Protein AF-D0P3J2-F1 (afdb_monomer_lite)

Secondary structure (DSSP, 8-state):
-------PPPP-TTSPPPPHHHHHHHHHHHTTS-HHHHHHHHHHHHHH-GGGEE--SSS--EE-GGGS-HHHHHHHHHHHHHHS-GGGPPP---------

Sequence (100 aa):
MKLDVGPVPKADKSIPAPSLEEKIYFSQNIYKVNPKDLGAIVQLLQEQCPKALDKSSPDELDIVVDHIDNKTFRDLEKFVLEKVPEGSREPIATPKSSKT

Foldseek 3Di:
DDPPPDDDPPQPPVQDADDPLQLVLLVQLLVQFDPVLVVVLQVLCVVPPVVQWDCVDVVDIHRNSVSDGRVSSVVSSVSSCVRGDPVRHDDRPDPPPPDD

Structure (mmCIF, N/CA/C/O backbone):
data_AF-D0P3J2-F1
#
_entry.id   AF-D0P3J2-F1
#
loop_
_atom_site.group_PDB
_atom_site.id
_atom_site.type_symbol
_atom_site.label_atom_id
_atom_site.label_alt_id
_atom_site.label_comp_id
_atom_site.label_asym_id
_atom_site.label_entity_id
_atom_site.label_seq_id
_atom_site.pdbx_PDB_ins_code
_atom_site.Cartn_x
_atom_site.Cartn_y
_atom_site.Cartn_z
_atom_site.occupancy
_atom_site.B_iso_or_equiv
_atom_site.auth_seq_id
_atom_site.auth_comp_id
_atom_site.auth_asym_id
_atom_site.auth_atom_id
_atom_site.pdbx_PDB_model_num
ATOM 1 N N . MET A 1 1 ? 19.968 -24.732 -20.130 1.00 43.84 1 MET A N 1
ATOM 2 C CA . MET A 1 1 ? 18.511 -24.489 -20.078 1.00 43.84 1 MET A CA 1
ATOM 3 C C . MET A 1 1 ? 18.320 -22.983 -20.013 1.00 43.84 1 MET A C 1
ATOM 5 O O . MET A 1 1 ? 18.742 -22.385 -19.035 1.00 43.84 1 MET A O 1
ATOM 9 N N . LYS A 1 2 ? 17.843 -22.348 -21.088 1.00 41.69 2 LYS A N 1
ATOM 10 C CA . LYS A 1 2 ? 17.489 -20.922 -21.073 1.00 41.69 2 LYS A CA 1
ATOM 11 C C . LYS A 1 2 ? 16.026 -20.856 -20.644 1.00 41.69 2 LYS A C 1
ATOM 13 O O . LYS A 1 2 ? 15.191 -21.398 -21.359 1.00 41.69 2 LYS A O 1
ATOM 18 N N . LEU A 1 3 ? 15.739 -20.302 -19.465 1.00 45.44 3 LEU A N 1
ATOM 19 C CA . LEU A 1 3 ? 14.359 -20.020 -19.081 1.00 45.44 3 LEU A CA 1
ATOM 20 C C . LEU A 1 3 ? 13.857 -18.885 -19.974 1.00 45.44 3 LEU A C 1
ATOM 22 O O . LEU A 1 3 ? 14.360 -17.764 -19.904 1.00 45.44 3 LEU A O 1
ATOM 26 N N . ASP A 1 4 ? 12.898 -19.218 -20.831 1.00 45.69 4 ASP A N 1
ATOM 27 C CA . ASP A 1 4 ? 12.077 -18.269 -21.570 1.00 45.69 4 ASP A CA 1
ATOM 28 C C . ASP A 1 4 ? 11.172 -17.563 -20.552 1.00 45.69 4 ASP A C 1
ATOM 30 O O . ASP A 1 4 ? 10.117 -18.058 -20.159 1.00 45.69 4 ASP A O 1
ATOM 34 N N . VAL A 1 5 ? 11.656 -16.444 -20.014 1.00 54.91 5 VAL A N 1
ATOM 35 C CA . VAL A 1 5 ? 10.810 -15.512 -19.272 1.00 54.91 5 VAL A CA 1
ATOM 36 C C . VAL A 1 5 ? 9.912 -14.839 -20.301 1.00 54.91 5 VAL A C 1
ATOM 38 O O . VAL A 1 5 ? 10.336 -13.925 -21.009 1.00 54.91 5 VAL A O 1
ATOM 41 N N . GLY A 1 6 ? 8.684 -15.353 -20.416 1.00 49.88 6 GLY A N 1
ATOM 42 C CA . GLY A 1 6 ? 7.635 -14.782 -21.253 1.00 49.88 6 GLY A CA 1
ATOM 43 C C . GLY A 1 6 ? 7.456 -13.276 -21.005 1.00 49.88 6 GLY A C 1
ATOM 44 O O . GLY A 1 6 ? 7.909 -12.747 -19.985 1.00 49.88 6 GLY A O 1
ATOM 45 N N . PRO A 1 7 ? 6.822 -12.550 -21.941 1.00 50.16 7 PRO A N 1
ATOM 46 C CA . PRO A 1 7 ? 6.770 -11.097 -21.900 1.00 50.16 7 PRO A CA 1
ATOM 47 C C . PRO A 1 7 ? 6.131 -10.623 -20.594 1.00 50.16 7 PRO A C 1
ATOM 49 O O . PRO A 1 7 ? 4.943 -10.832 -20.353 1.00 50.16 7 PRO A O 1
ATOM 52 N N . VAL A 1 8 ? 6.938 -9.963 -19.760 1.00 58.19 8 VAL A N 1
ATOM 53 C CA . VAL A 1 8 ? 6.465 -9.229 -18.585 1.00 58.19 8 VAL A CA 1
ATOM 54 C C . VAL A 1 8 ? 5.364 -8.276 -19.066 1.00 58.19 8 VAL A C 1
ATOM 56 O O . VAL A 1 8 ? 5.608 -7.546 -20.037 1.00 58.19 8 VAL A O 1
ATOM 59 N N . PRO A 1 9 ? 4.164 -8.274 -18.452 1.00 56.69 9 PRO A N 1
ATOM 60 C CA . PRO A 1 9 ? 3.109 -7.337 -18.807 1.00 56.69 9 PRO A CA 1
ATOM 61 C C . PRO A 1 9 ? 3.692 -5.925 -18.815 1.00 56.69 9 PRO A C 1
ATOM 63 O O . PRO A 1 9 ? 4.217 -5.451 -17.806 1.00 56.69 9 PRO A O 1
ATOM 66 N N . LYS A 1 10 ? 3.692 -5.287 -19.989 1.00 53.56 10 LYS A N 1
ATOM 67 C CA . LYS A 1 10 ? 4.220 -3.932 -20.147 1.00 53.56 10 LYS A CA 1
ATOM 68 C C . LYS A 1 10 ? 3.404 -3.035 -19.226 1.00 53.56 10 LYS A C 1
ATOM 70 O O . LYS A 1 10 ? 2.197 -2.930 -19.416 1.00 53.56 10 LYS A O 1
ATOM 75 N N . ALA A 1 11 ? 4.061 -2.426 -18.241 1.00 57.44 11 ALA A N 1
ATOM 76 C CA . ALA A 1 11 ? 3.437 -1.429 -17.384 1.00 57.44 11 ALA A CA 1
ATOM 77 C C . ALA A 1 11 ? 2.731 -0.396 -18.270 1.00 57.44 11 ALA A C 1
ATOM 79 O O . ALA A 1 11 ? 3.336 0.129 -19.213 1.00 57.44 11 ALA A O 1
ATOM 80 N N . ASP A 1 12 ? 1.450 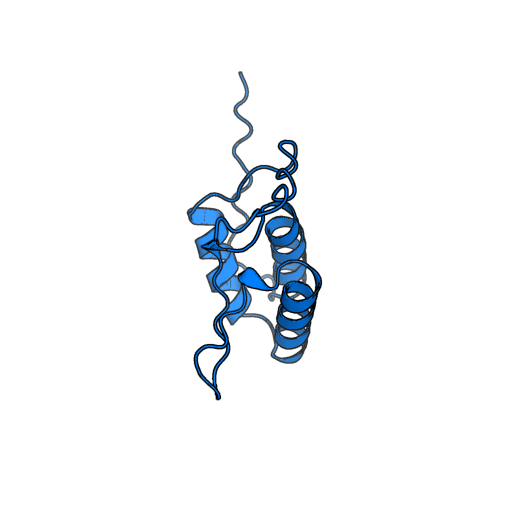-0.155 -18.001 1.00 59.50 12 ASP A N 1
ATOM 81 C CA . ASP A 1 12 ? 0.685 0.851 -18.719 1.00 59.50 12 ASP A CA 1
ATOM 82 C C . ASP A 1 12 ? 1.331 2.216 -18.449 1.00 59.50 12 ASP A C 1
ATOM 84 O O . ASP A 1 12 ? 1.285 2.741 -17.336 1.00 59.50 12 ASP A O 1
ATOM 88 N N . LYS A 1 13 ? 2.007 2.766 -19.463 1.00 64.50 13 LYS A N 1
ATOM 89 C CA . LYS A 1 13 ? 2.766 4.020 -19.350 1.00 64.50 13 LYS A CA 1
ATOM 90 C C . LYS A 1 13 ? 1.866 5.232 -19.086 1.00 64.50 13 LYS A C 1
ATOM 92 O O . LYS A 1 13 ? 2.395 6.312 -18.841 1.00 64.50 13 LYS A O 1
ATOM 97 N N . SER A 1 14 ? 0.542 5.072 -19.157 1.00 80.50 14 SER A N 1
ATOM 98 C CA . SER A 1 14 ? -0.411 6.123 -18.802 1.00 80.50 14 SER A CA 1
ATOM 99 C C . SER A 1 14 ? -0.537 6.330 -17.291 1.00 80.50 14 SER A C 1
ATOM 101 O O . SER A 1 14 ? -0.917 7.421 -16.869 1.00 80.50 14 SER A O 1
ATOM 103 N N . ILE A 1 15 ? -0.179 5.330 -16.472 1.00 85.81 15 ILE A N 1
ATOM 104 C CA . ILE A 1 15 ? -0.272 5.429 -15.013 1.00 85.81 15 ILE A CA 1
ATOM 105 C C . ILE A 1 15 ? 1.093 5.845 -14.450 1.00 85.81 15 ILE A C 1
ATOM 107 O O . ILE A 1 15 ? 2.057 5.068 -14.529 1.00 85.81 15 ILE A O 1
ATOM 111 N N . PRO A 1 16 ? 1.203 7.055 -13.870 1.00 87.88 16 PRO A N 1
ATOM 112 C CA . PRO A 1 16 ? 2.468 7.561 -13.366 1.00 87.88 16 PRO A CA 1
ATOM 113 C C . PRO A 1 16 ? 2.972 6.696 -12.211 1.00 87.88 16 PRO A C 1
ATOM 115 O O . PRO A 1 16 ? 2.220 6.353 -11.293 1.00 87.88 16 PRO A O 1
ATOM 118 N N . ALA A 1 17 ? 4.265 6.374 -12.259 1.00 90.81 17 ALA A N 1
ATOM 119 C CA . ALA A 1 17 ? 4.936 5.689 -11.166 1.00 90.81 17 ALA A CA 1
ATOM 120 C C . ALA A 1 17 ? 4.847 6.531 -9.882 1.00 90.81 17 ALA A C 1
ATOM 122 O O . ALA A 1 17 ? 4.995 7.755 -9.960 1.00 90.81 17 ALA A O 1
ATOM 123 N N . PRO A 1 18 ? 4.608 5.907 -8.717 1.00 93.50 18 PRO A N 1
ATOM 124 C CA . PRO A 1 18 ? 4.649 6.618 -7.451 1.00 93.50 18 PRO A CA 1
ATOM 125 C C . PRO A 1 18 ? 6.078 7.073 -7.146 1.00 93.50 18 PRO A C 1
ATOM 127 O O . PRO A 1 18 ? 7.046 6.316 -7.275 1.00 93.50 18 PRO A O 1
ATOM 130 N N . SER A 1 19 ? 6.200 8.326 -6.738 1.00 94.19 19 SER A N 1
ATOM 131 C CA . SER A 1 19 ? 7.404 8.906 -6.165 1.00 94.19 19 SER A CA 1
ATOM 132 C C . SER A 1 19 ? 7.753 8.251 -4.828 1.00 94.19 19 SER A C 1
ATOM 134 O O . SER A 1 19 ? 6.935 7.585 -4.192 1.00 94.19 19 SER A O 1
ATOM 136 N N . LEU A 1 20 ? 8.992 8.455 -4.378 1.00 94.06 20 LEU A N 1
ATOM 137 C CA . LEU A 1 20 ? 9.439 7.967 -3.073 1.00 94.06 20 LEU A CA 1
ATOM 138 C C . LEU A 1 20 ? 8.592 8.545 -1.928 1.00 94.06 20 LEU A C 1
ATOM 140 O O . LEU A 1 20 ? 8.258 7.824 -0.996 1.00 94.06 20 LEU A O 1
ATOM 144 N N . GLU A 1 21 ? 8.224 9.822 -2.019 1.00 94.62 21 GLU A N 1
ATOM 145 C CA . GLU A 1 21 ? 7.383 10.500 -1.030 1.00 94.62 21 GLU A CA 1
ATOM 146 C C . GLU A 1 21 ? 5.987 9.861 -0.949 1.00 94.62 21 GLU A C 1
ATOM 148 O O . GLU A 1 21 ? 5.542 9.506 0.140 1.00 94.62 21 GLU A O 1
ATOM 153 N N . GLU A 1 22 ? 5.347 9.594 -2.095 1.00 94.62 22 GLU A N 1
ATOM 154 C CA . GLU A 1 22 ? 4.060 8.879 -2.143 1.00 94.62 22 GLU A CA 1
ATOM 155 C C . GLU A 1 22 ? 4.166 7.481 -1.518 1.00 94.62 22 GLU A C 1
ATOM 157 O O . GLU A 1 22 ? 3.310 7.090 -0.727 1.00 94.62 22 GLU A O 1
ATOM 162 N N . LYS A 1 23 ? 5.245 6.735 -1.800 1.00 95.25 23 LYS A N 1
ATOM 163 C CA . LYS A 1 23 ? 5.483 5.421 -1.179 1.00 95.25 23 LYS A CA 1
ATOM 164 C C . LYS A 1 23 ? 5.652 5.514 0.339 1.00 95.25 23 LYS A C 1
ATOM 166 O O . LYS A 1 23 ? 5.122 4.668 1.053 1.00 95.25 23 LYS A O 1
ATOM 171 N N . ILE A 1 24 ? 6.362 6.529 0.839 1.00 95.06 24 ILE A N 1
ATOM 172 C CA . ILE A 1 24 ? 6.546 6.755 2.281 1.00 95.06 24 ILE A CA 1
ATOM 173 C C . ILE A 1 24 ? 5.196 7.026 2.954 1.00 95.06 24 ILE A C 1
ATOM 175 O O . ILE A 1 24 ? 4.872 6.378 3.951 1.00 95.06 24 ILE A O 1
ATOM 179 N N . TYR A 1 25 ? 4.391 7.931 2.397 1.00 95.19 25 TYR A N 1
ATOM 180 C CA . TYR A 1 25 ? 3.072 8.255 2.945 1.00 95.19 25 TYR A CA 1
ATOM 181 C C . TYR A 1 25 ? 2.107 7.078 2.876 1.00 95.19 25 TYR A C 1
ATOM 183 O O . TYR A 1 25 ? 1.378 6.822 3.833 1.00 95.19 25 TYR A O 1
ATOM 191 N N . PHE A 1 26 ? 2.137 6.315 1.785 1.00 95.44 26 PHE A N 1
ATOM 192 C CA . PHE A 1 26 ? 1.376 5.080 1.660 1.00 95.44 26 PHE A CA 1
ATOM 193 C C . PHE A 1 26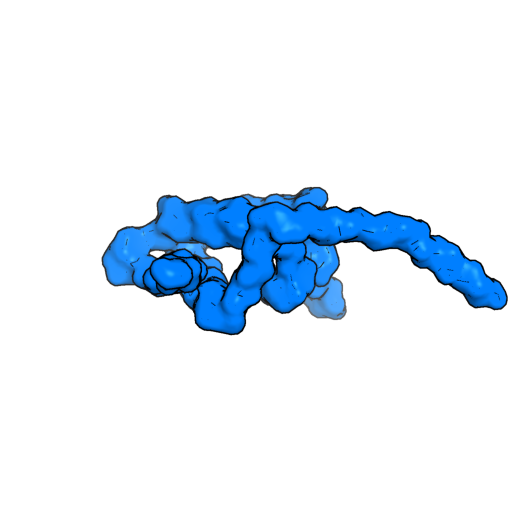 ? 1.726 4.081 2.771 1.00 95.44 26 PHE A C 1
ATOM 195 O O . PHE A 1 26 ? 0.827 3.627 3.480 1.00 95.44 26 PHE A O 1
ATOM 202 N N . SER A 1 27 ? 3.017 3.809 2.992 1.00 94.94 27 SER A N 1
ATOM 203 C CA . SER A 1 27 ? 3.480 2.929 4.073 1.00 94.94 27 SER A CA 1
ATOM 204 C C . SER A 1 27 ? 3.006 3.410 5.444 1.00 94.94 27 SER A C 1
ATOM 206 O O . SER A 1 27 ? 2.481 2.626 6.229 1.00 94.94 27 SER A O 1
ATOM 208 N N . GLN A 1 28 ? 3.130 4.709 5.729 1.00 95.12 28 GLN A N 1
ATOM 209 C CA . GLN A 1 28 ? 2.688 5.299 6.997 1.00 95.12 28 GLN A CA 1
ATOM 210 C C . GLN A 1 28 ? 1.171 5.209 7.190 1.00 95.12 28 GLN A C 1
ATOM 212 O O . GLN A 1 28 ? 0.703 4.961 8.300 1.00 95.12 28 GLN A O 1
ATOM 217 N N . ASN A 1 29 ? 0.397 5.390 6.121 1.00 95.56 29 ASN A N 1
ATOM 218 C CA . ASN A 1 29 ? -1.054 5.290 6.161 1.00 95.56 29 ASN A CA 1
ATOM 219 C C . ASN A 1 29 ? -1.539 3.842 6.340 1.00 95.56 29 ASN A C 1
ATOM 221 O O . ASN A 1 29 ? -2.519 3.637 7.053 1.00 95.56 29 ASN A O 1
ATOM 225 N N . ILE A 1 30 ? -0.843 2.836 5.789 1.00 94.31 30 ILE A N 1
ATOM 226 C CA . ILE A 1 30 ? -1.161 1.417 6.039 1.00 94.31 30 ILE A CA 1
ATOM 227 C C . ILE A 1 30 ? -1.139 1.103 7.540 1.00 94.31 30 ILE A C 1
ATOM 229 O O . ILE A 1 30 ? -2.043 0.434 8.026 1.00 94.31 30 ILE A O 1
ATOM 233 N N . TYR A 1 31 ? -0.184 1.633 8.309 1.00 92.81 31 TYR A N 1
ATOM 234 C CA . TYR A 1 31 ? -0.134 1.401 9.762 1.00 92.81 31 TYR A CA 1
ATOM 235 C C . TYR A 1 31 ? -1.316 1.997 10.544 1.00 92.81 31 TYR A C 1
ATOM 237 O O . TYR A 1 31 ? -1.474 1.714 11.730 1.00 92.81 31 TYR A O 1
ATOM 245 N N . LYS A 1 32 ? -2.143 2.829 9.902 1.00 94.56 32 LYS A N 1
ATOM 246 C CA . LYS A 1 32 ? -3.273 3.533 10.522 1.00 94.56 32 LYS A CA 1
ATOM 247 C C . LYS A 1 32 ? -4.630 2.937 10.147 1.00 94.56 32 LYS A C 1
ATOM 249 O O . LYS A 1 32 ? -5.646 3.405 10.659 1.00 94.56 32 LYS A O 1
ATOM 254 N N . VAL A 1 33 ? -4.676 1.952 9.246 1.00 94.31 33 VAL A N 1
ATOM 255 C CA . VAL A 1 33 ? -5.931 1.270 8.899 1.00 94.31 33 VAL A CA 1
ATOM 256 C C . VAL A 1 33 ? -6.282 0.233 9.963 1.00 94.31 33 VAL A C 1
ATOM 258 O O . VAL A 1 33 ? -5.417 -0.307 10.651 1.00 94.31 33 VAL A O 1
ATOM 261 N N . ASN A 1 34 ? -7.568 -0.083 10.092 1.00 94.06 34 ASN A N 1
ATOM 262 C CA . ASN A 1 34 ? -8.002 -1.120 11.023 1.00 94.06 34 ASN A CA 1
ATOM 263 C C . ASN A 1 34 ? -7.610 -2.525 10.520 1.00 94.06 34 ASN A C 1
ATOM 265 O O . ASN A 1 34 ? -7.551 -2.745 9.308 1.00 94.06 34 ASN A O 1
ATOM 269 N N . PRO A 1 35 ? -7.456 -3.527 11.411 1.00 92.75 35 PRO A N 1
ATOM 270 C CA . PRO A 1 35 ? -7.021 -4.876 11.025 1.00 92.75 35 PRO A CA 1
ATOM 271 C C . PRO A 1 35 ? -7.878 -5.541 9.936 1.00 92.75 35 PRO A C 1
ATOM 273 O O . PRO A 1 35 ? -7.362 -6.249 9.075 1.00 92.75 35 PRO A O 1
ATOM 276 N N . LYS A 1 36 ? -9.194 -5.288 9.939 1.00 93.50 36 LYS A N 1
ATOM 277 C CA . LYS A 1 36 ? -10.110 -5.800 8.909 1.00 93.50 36 LYS A CA 1
ATOM 278 C C . LYS A 1 36 ? -9.780 -5.244 7.520 1.00 93.50 36 LYS A C 1
ATOM 280 O O . LYS A 1 36 ? -9.800 -5.989 6.545 1.00 93.50 36 LYS A O 1
ATOM 285 N N . ASP A 1 37 ? -9.481 -3.951 7.439 1.00 94.94 37 ASP A N 1
ATOM 286 C CA . ASP A 1 37 ? -9.129 -3.288 6.184 1.00 94.94 37 ASP A CA 1
ATOM 287 C C . ASP A 1 37 ? -7.712 -3.673 5.735 1.00 94.94 37 ASP A C 1
ATOM 289 O O . ASP A 1 37 ? -7.476 -3.836 4.540 1.00 94.94 37 ASP A O 1
ATOM 293 N N . LEU A 1 38 ? -6.795 -3.923 6.680 1.00 94.44 38 LEU A N 1
ATOM 294 C CA . LEU A 1 38 ? -5.471 -4.474 6.380 1.00 94.44 38 LEU A CA 1
ATOM 295 C C . LEU A 1 38 ? -5.569 -5.853 5.712 1.00 94.44 38 LEU A C 1
ATOM 297 O O . LEU A 1 38 ? -4.910 -6.096 4.703 1.00 94.44 38 LEU A O 1
ATOM 301 N N . GLY A 1 39 ? -6.444 -6.732 6.212 1.00 94.81 39 GLY A N 1
ATOM 302 C CA . GLY A 1 39 ? -6.713 -8.025 5.575 1.00 94.81 39 GLY A CA 1
ATOM 303 C C . GLY A 1 39 ? -7.212 -7.886 4.131 1.00 94.81 39 GLY A C 1
ATOM 304 O O . GLY A 1 39 ? -6.779 -8.633 3.255 1.00 94.81 39 GLY A O 1
ATOM 305 N N . ALA A 1 40 ? -8.060 -6.888 3.858 1.00 95.69 40 ALA A N 1
ATOM 306 C CA . ALA A 1 40 ? -8.533 -6.599 2.504 1.00 95.69 40 ALA A CA 1
ATOM 307 C C . ALA A 1 40 ? -7.409 -6.090 1.582 1.00 95.69 40 ALA A C 1
ATOM 309 O O . ALA A 1 40 ? -7.336 -6.506 0.427 1.00 95.69 40 ALA A O 1
ATOM 310 N N . ILE A 1 41 ? -6.502 -5.243 2.087 1.00 95.81 41 ILE A N 1
ATOM 311 C CA . ILE A 1 41 ? -5.313 -4.781 1.345 1.00 95.81 41 ILE A CA 1
ATOM 312 C C . ILE A 1 41 ? -4.422 -5.965 0.965 1.00 95.81 41 ILE A C 1
ATOM 314 O O . ILE A 1 41 ? -4.012 -6.085 -0.189 1.00 95.81 41 ILE A O 1
ATOM 318 N N . VAL A 1 42 ? -4.155 -6.861 1.918 1.00 95.75 42 VAL A N 1
ATOM 319 C CA . VAL A 1 42 ? -3.356 -8.070 1.685 1.00 95.75 42 VAL A CA 1
ATOM 320 C C . VAL A 1 42 ? -4.010 -8.968 0.637 1.00 95.75 42 VAL A C 1
ATOM 322 O O . VAL A 1 42 ? -3.327 -9.439 -0.270 1.00 95.75 42 VAL A O 1
ATOM 325 N N . GLN A 1 43 ? -5.326 -9.176 0.713 1.00 95.81 43 GLN A N 1
ATOM 326 C CA . GLN A 1 43 ? -6.049 -9.956 -0.289 1.00 95.81 43 GLN A CA 1
ATOM 327 C C . GLN A 1 43 ? -5.958 -9.312 -1.681 1.00 95.81 43 GLN A C 1
ATOM 329 O O . GLN A 1 43 ? -5.668 -9.999 -2.659 1.00 95.81 43 GLN A O 1
ATOM 334 N N . LEU A 1 44 ? -6.120 -7.989 -1.771 1.00 95.81 44 LEU A N 1
ATOM 335 C CA . LEU A 1 44 ? -6.000 -7.264 -3.034 1.00 95.81 44 LEU A CA 1
ATOM 336 C C . LEU A 1 44 ? -4.595 -7.407 -3.640 1.00 95.81 44 LEU A C 1
ATOM 338 O O . LEU A 1 44 ? -4.458 -7.642 -4.840 1.00 95.81 44 LEU A O 1
ATOM 342 N N . LEU A 1 45 ? -3.552 -7.296 -2.813 1.00 96.81 45 LEU A N 1
ATOM 343 C CA . LEU A 1 45 ? -2.168 -7.519 -3.230 1.00 96.81 45 LEU A CA 1
ATOM 344 C C . LEU A 1 45 ? -1.946 -8.964 -3.680 1.00 96.81 45 LEU A C 1
ATOM 346 O O . LEU A 1 45 ? -1.295 -9.188 -4.693 1.00 96.81 45 LEU A O 1
ATOM 350 N N . GLN A 1 46 ? -2.523 -9.942 -2.985 1.00 95.75 46 GLN A N 1
ATOM 351 C CA . GLN A 1 46 ? -2.416 -11.350 -3.356 1.00 95.75 46 GLN A CA 1
ATOM 352 C C . GLN A 1 46 ? -3.021 -11.640 -4.738 1.00 95.75 46 GLN A C 1
ATOM 354 O O . GLN A 1 46 ? -2.479 -12.469 -5.472 1.00 95.75 46 GLN A O 1
ATOM 359 N N . GLU A 1 47 ? -4.124 -10.972 -5.079 1.00 96.19 47 GLU A N 1
ATOM 360 C CA . GLU A 1 47 ? -4.839 -11.139 -6.347 1.00 96.19 47 GLU A CA 1
ATOM 361 C C . GLU A 1 47 ? -4.203 -10.335 -7.492 1.00 96.19 47 GLU A C 1
ATOM 363 O O . GLU A 1 47 ? -4.048 -10.857 -8.596 1.00 96.19 47 GLU A O 1
ATOM 368 N N . GLN A 1 48 ? -3.817 -9.078 -7.244 1.00 95.81 48 GLN A N 1
ATOM 369 C CA . GLN A 1 48 ? -3.369 -8.155 -8.297 1.00 95.81 48 GLN A CA 1
ATOM 370 C C . GLN A 1 48 ? -1.846 -8.024 -8.413 1.00 95.81 48 GLN A C 1
ATOM 372 O O . GLN A 1 48 ? -1.331 -7.843 -9.515 1.00 95.81 48 GLN A O 1
ATOM 377 N N . CYS A 1 49 ? -1.108 -8.116 -7.305 1.00 96.50 49 CYS A N 1
ATOM 378 C CA . CYS A 1 49 ? 0.338 -7.887 -7.283 1.00 96.50 49 CYS A CA 1
ATOM 379 C C . CYS A 1 49 ? 1.063 -8.802 -6.274 1.00 96.50 49 CYS A C 1
ATOM 381 O O . CYS A 1 49 ? 1.703 -8.317 -5.338 1.00 96.50 49 CYS A O 1
ATOM 383 N N . PRO A 1 50 ? 1.013 -10.139 -6.450 1.00 96.25 50 PRO A N 1
ATOM 384 C CA . PRO A 1 50 ? 1.493 -11.089 -5.442 1.00 96.25 50 PRO A CA 1
ATOM 385 C C . PRO A 1 50 ? 2.992 -10.962 -5.137 1.00 96.25 50 PRO A C 1
ATOM 387 O O . PRO A 1 50 ? 3.428 -11.315 -4.050 1.00 96.25 50 PRO A O 1
ATOM 390 N N . LYS A 1 51 ? 3.782 -10.414 -6.068 1.00 95.69 51 LYS A N 1
ATOM 391 C CA . LYS A 1 51 ? 5.216 -10.121 -5.886 1.00 95.69 51 LYS A CA 1
ATOM 392 C C . LYS A 1 51 ? 5.519 -9.060 -4.817 1.00 95.69 51 LYS A C 1
ATOM 394 O O . LYS A 1 51 ? 6.673 -8.915 -4.425 1.00 95.69 51 LYS A O 1
ATOM 399 N N . ALA A 1 52 ? 4.515 -8.290 -4.400 1.00 97.31 52 ALA A N 1
ATOM 400 C CA . ALA A 1 52 ? 4.636 -7.312 -3.325 1.00 97.31 52 ALA A CA 1
ATOM 401 C C . ALA A 1 52 ? 4.413 -7.920 -1.935 1.00 97.31 52 ALA A C 1
ATOM 403 O O . ALA A 1 52 ? 4.532 -7.207 -0.946 1.00 97.31 52 ALA A O 1
ATOM 404 N N . LEU A 1 53 ? 4.085 -9.211 -1.857 1.00 96.88 53 LEU A N 1
ATOM 405 C CA . LEU A 1 53 ? 3.935 -9.945 -0.610 1.00 96.88 53 LEU A CA 1
ATOM 406 C C . LEU A 1 53 ? 5.124 -10.887 -0.437 1.00 96.88 53 LEU A C 1
ATOM 408 O O . LEU A 1 53 ? 5.238 -11.881 -1.158 1.00 96.88 53 LEU A O 1
ATOM 412 N N . ASP A 1 54 ? 5.989 -10.585 0.524 1.00 96.31 54 ASP A N 1
ATOM 413 C CA . ASP A 1 54 ? 7.063 -11.482 0.932 1.00 96.31 54 ASP A CA 1
ATOM 414 C C . ASP A 1 54 ? 6.579 -12.382 2.079 1.00 96.31 54 ASP A C 1
ATOM 416 O O . ASP A 1 54 ? 6.039 -11.922 3.085 1.00 96.31 54 ASP A O 1
ATOM 420 N N . LYS A 1 55 ? 6.723 -13.691 1.864 1.00 94.75 55 LYS A N 1
ATOM 421 C CA . LYS A 1 55 ? 6.295 -14.780 2.756 1.00 94.75 55 LYS A CA 1
ATOM 422 C C . LYS A 1 55 ? 7.470 -15.678 3.137 1.00 94.75 55 LYS A C 1
ATOM 424 O O . LYS A 1 55 ? 7.293 -16.871 3.381 1.00 94.75 55 LYS A O 1
ATOM 429 N N . SER A 1 56 ? 8.685 -15.137 3.084 1.00 92.69 56 SER A N 1
ATOM 430 C CA . SER A 1 56 ? 9.905 -15.871 3.429 1.00 92.69 56 SER A CA 1
ATOM 431 C C . SER A 1 56 ? 9.920 -16.292 4.902 1.00 92.69 56 SER A C 1
ATOM 433 O O . SER A 1 56 ? 10.516 -17.315 5.241 1.00 92.69 56 SER A O 1
ATOM 435 N N . SER A 1 57 ? 9.216 -15.547 5.756 1.00 92.88 57 SER A N 1
ATOM 436 C CA . SER A 1 57 ? 8.954 -15.894 7.150 1.00 92.88 57 SER A CA 1
ATOM 437 C C . SER A 1 57 ? 7.631 -16.670 7.274 1.00 92.88 57 SER A C 1
ATOM 439 O O . SER A 1 57 ? 6.627 -16.252 6.703 1.00 92.88 57 SER A O 1
ATOM 441 N N . PRO A 1 58 ? 7.582 -17.791 8.018 1.00 89.06 58 PRO A N 1
ATOM 442 C CA . PRO A 1 58 ? 6.363 -18.594 8.161 1.00 89.06 58 PRO A CA 1
ATOM 443 C C . PRO A 1 58 ? 5.267 -17.907 8.991 1.00 89.06 58 PRO A C 1
ATOM 445 O O . PRO A 1 58 ? 4.088 -18.191 8.786 1.00 89.06 58 PRO A O 1
ATOM 448 N N . ASP A 1 59 ? 5.652 -17.011 9.903 1.00 92.19 59 ASP A N 1
ATOM 449 C CA . ASP A 1 59 ? 4.751 -16.351 10.857 1.00 92.19 59 ASP A CA 1
ATOM 450 C C . ASP A 1 59 ? 4.455 -14.883 10.503 1.00 92.19 59 ASP A C 1
ATOM 452 O O . ASP A 1 59 ? 3.595 -14.252 11.118 1.00 92.19 59 ASP A O 1
ATOM 456 N N . GLU A 1 60 ? 5.156 -14.330 9.511 1.00 91.56 60 GLU A N 1
ATOM 457 C CA . GLU A 1 60 ? 5.106 -12.912 9.156 1.00 91.56 60 GLU A CA 1
ATOM 458 C C . GLU A 1 60 ? 4.841 -12.738 7.659 1.00 91.56 60 GLU A C 1
ATOM 460 O O . GLU A 1 60 ? 5.151 -13.598 6.834 1.00 91.56 60 GLU A O 1
ATOM 465 N N . LEU A 1 61 ? 4.230 -11.609 7.312 1.00 93.06 61 LEU A N 1
ATOM 466 C CA . LEU A 1 61 ? 3.953 -11.219 5.938 1.00 93.06 61 LEU A CA 1
ATOM 467 C C . LEU A 1 61 ? 4.428 -9.785 5.753 1.00 93.06 61 LEU A C 1
ATOM 469 O O . LEU A 1 61 ? 3.849 -8.867 6.338 1.00 93.06 61 LEU A O 1
ATOM 473 N N . ASP A 1 62 ? 5.414 -9.597 4.885 1.00 94.94 62 ASP A N 1
ATOM 474 C CA . ASP A 1 62 ? 5.946 -8.276 4.583 1.00 94.94 62 ASP A CA 1
ATOM 475 C C . ASP A 1 62 ? 5.339 -7.730 3.288 1.00 94.94 62 ASP A C 1
ATOM 477 O O . ASP A 1 62 ? 5.309 -8.393 2.246 1.00 94.94 62 ASP A O 1
ATOM 481 N N . ILE A 1 63 ? 4.858 -6.486 3.343 1.00 95.62 63 ILE A N 1
ATOM 482 C CA . ILE A 1 63 ? 4.404 -5.750 2.160 1.00 95.62 63 ILE A CA 1
ATOM 483 C C . ILE A 1 63 ? 5.589 -4.955 1.607 1.00 95.62 63 ILE A C 1
ATOM 485 O O . ILE A 1 63 ? 5.975 -3.917 2.147 1.00 95.62 63 ILE A O 1
ATOM 489 N N . VAL A 1 64 ? 6.148 -5.415 0.490 1.00 96.12 64 VAL A N 1
ATOM 490 C CA . VAL A 1 64 ? 7.275 -4.770 -0.191 1.00 96.12 64 VAL A CA 1
ATOM 491 C C . VAL A 1 64 ? 6.744 -3.724 -1.170 1.00 96.12 64 VAL A C 1
ATOM 493 O O . VAL A 1 64 ? 6.473 -4.010 -2.337 1.00 96.12 64 VAL A O 1
ATOM 496 N N . VAL A 1 65 ? 6.590 -2.485 -0.692 1.00 95.81 65 VAL A N 1
ATOM 497 C CA . VAL A 1 65 ? 5.976 -1.374 -1.449 1.00 95.81 65 VAL A CA 1
ATOM 498 C C . VAL A 1 65 ? 6.667 -1.108 -2.790 1.00 95.81 65 VAL A C 1
ATOM 500 O O . VAL A 1 65 ? 6.004 -0.796 -3.778 1.00 95.81 65 VAL A O 1
ATOM 503 N N . ASP A 1 66 ? 7.985 -1.300 -2.872 1.00 95.19 66 ASP A N 1
ATOM 504 C CA . ASP A 1 66 ? 8.745 -1.124 -4.115 1.00 95.19 66 ASP A CA 1
ATOM 505 C C . ASP A 1 66 ? 8.414 -2.144 -5.210 1.00 95.19 66 ASP A C 1
ATOM 507 O O . ASP A 1 66 ? 8.687 -1.895 -6.385 1.00 95.19 66 ASP A O 1
ATOM 511 N N . HIS A 1 67 ? 7.808 -3.274 -4.853 1.00 96.75 67 HIS A N 1
ATOM 512 C CA . HIS A 1 67 ? 7.389 -4.290 -5.812 1.00 96.75 67 HIS A CA 1
ATOM 513 C C . HIS A 1 67 ? 5.961 -4.085 -6.327 1.00 96.75 67 HIS A C 1
ATOM 515 O O . HIS A 1 67 ? 5.592 -4.738 -7.311 1.00 96.75 67 HIS A O 1
ATOM 521 N N . ILE A 1 68 ? 5.184 -3.174 -5.730 1.00 96.44 68 ILE A N 1
ATOM 522 C CA . ILE A 1 68 ? 3.823 -2.851 -6.171 1.00 96.44 68 ILE A CA 1
ATOM 523 C C . ILE A 1 68 ? 3.896 -2.142 -7.530 1.00 96.44 68 ILE A C 1
ATOM 525 O O . ILE A 1 68 ? 4.633 -1.173 -7.709 1.00 96.44 68 ILE A O 1
ATOM 529 N N . ASP A 1 69 ? 3.147 -2.632 -8.518 1.00 95.50 69 ASP A N 1
ATOM 530 C CA . ASP A 1 69 ? 3.054 -1.965 -9.817 1.00 95.50 69 ASP A CA 1
ATOM 531 C C . ASP A 1 69 ? 2.237 -0.665 -9.736 1.00 95.50 69 ASP A C 1
ATOM 533 O O . ASP A 1 69 ? 1.402 -0.485 -8.851 1.00 95.50 69 ASP A O 1
ATOM 537 N N . ASN A 1 70 ? 2.455 0.241 -10.692 1.00 94.56 70 ASN A N 1
ATOM 538 C CA . ASN A 1 70 ? 1.861 1.579 -10.669 1.00 94.56 70 ASN A CA 1
ATOM 539 C C . ASN A 1 70 ? 0.331 1.558 -10.548 1.00 94.56 70 ASN A C 1
ATOM 541 O O . ASN A 1 70 ? -0.226 2.376 -9.823 1.00 94.56 70 ASN A O 1
ATOM 545 N N . LYS A 1 71 ? -0.353 0.643 -11.249 1.00 94.38 71 LYS A N 1
ATOM 546 C CA . LYS A 1 71 ? -1.817 0.572 -11.220 1.00 94.38 71 LYS A CA 1
ATOM 547 C C . LYS A 1 71 ? -2.286 0.153 -9.832 1.00 94.38 71 LYS A C 1
ATOM 549 O O . LYS A 1 71 ? -3.074 0.865 -9.215 1.00 94.38 71 LYS A O 1
ATOM 554 N N . THR A 1 72 ? -1.761 -0.966 -9.338 1.00 95.88 72 THR A N 1
ATOM 555 C CA . THR A 1 72 ? -2.125 -1.499 -8.023 1.00 95.88 72 THR A CA 1
ATOM 556 C C . THR A 1 72 ? -1.811 -0.496 -6.916 1.00 95.88 72 THR A C 1
ATOM 558 O O . THR A 1 72 ? -2.614 -0.336 -6.001 1.00 95.88 72 THR A O 1
ATOM 561 N N . PHE A 1 73 ? -0.698 0.238 -7.020 1.00 96.38 73 PHE A N 1
ATOM 562 C CA . PHE A 1 73 ? -0.353 1.281 -6.057 1.00 96.38 73 PHE A CA 1
ATOM 563 C C . PHE A 1 73 ? -1.422 2.376 -5.998 1.00 96.38 73 PHE A C 1
ATOM 565 O O . PHE A 1 73 ? -1.870 2.718 -4.912 1.00 96.38 73 PHE A O 1
ATOM 572 N N . ARG A 1 74 ? -1.866 2.908 -7.145 1.00 94.38 74 ARG A N 1
ATOM 573 C CA . ARG A 1 74 ? -2.875 3.984 -7.182 1.00 94.38 74 ARG A CA 1
ATOM 574 C C . ARG A 1 74 ? -4.236 3.528 -6.664 1.00 94.38 74 ARG A C 1
ATOM 576 O O . ARG A 1 74 ? -4.902 4.278 -5.950 1.00 94.38 74 ARG A O 1
ATOM 583 N N . ASP A 1 75 ? -4.622 2.294 -6.979 1.00 94.12 75 ASP A N 1
ATOM 584 C CA . ASP A 1 75 ? -5.858 1.696 -6.470 1.00 94.12 75 ASP A CA 1
ATOM 585 C C . ASP A 1 75 ? -5.797 1.525 -4.938 1.00 94.12 75 ASP 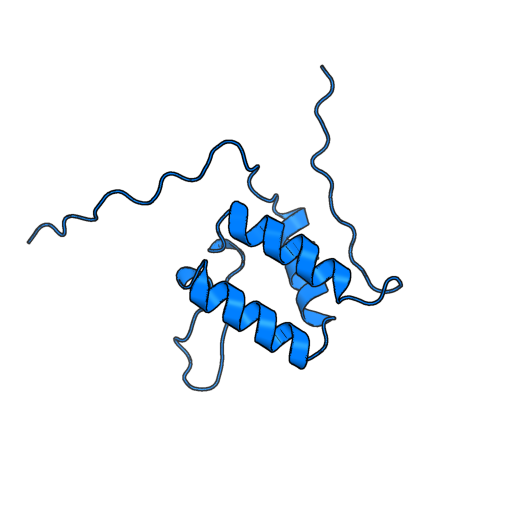A C 1
ATOM 587 O O . ASP A 1 75 ? -6.734 1.896 -4.224 1.00 94.12 75 ASP A O 1
ATOM 591 N N . LEU A 1 76 ? -4.670 1.021 -4.420 1.00 95.50 76 LEU A N 1
ATOM 592 C CA . LEU A 1 76 ? -4.443 0.838 -2.986 1.00 95.50 76 LEU A CA 1
ATOM 593 C C . LEU A 1 76 ? -4.320 2.153 -2.228 1.00 95.50 76 LEU A C 1
ATOM 595 O O . LEU A 1 76 ? -4.866 2.263 -1.138 1.00 95.50 76 LEU A O 1
ATOM 599 N N . GLU A 1 77 ? -3.624 3.141 -2.781 1.00 94.56 77 GLU A N 1
ATOM 600 C CA . GLU A 1 77 ? -3.466 4.469 -2.189 1.00 94.56 77 GLU A CA 1
ATOM 601 C C . GLU A 1 77 ? -4.839 5.084 -1.909 1.00 94.56 77 GLU A C 1
ATOM 603 O O . GLU A 1 77 ? -5.128 5.469 -0.774 1.00 94.56 77 GLU A O 1
ATOM 608 N N . LYS A 1 78 ? -5.731 5.068 -2.908 1.00 93.19 78 LYS A N 1
ATOM 609 C CA . LYS A 1 78 ? -7.110 5.536 -2.748 1.00 93.19 78 LYS A CA 1
ATOM 610 C C . LYS A 1 78 ? -7.858 4.747 -1.673 1.00 93.19 78 LYS A C 1
ATOM 612 O O . LYS A 1 78 ? -8.481 5.352 -0.802 1.00 93.19 78 LYS A O 1
ATOM 617 N N . PHE A 1 79 ? -7.782 3.417 -1.719 1.00 94.19 79 PHE A N 1
ATOM 618 C CA . PHE A 1 79 ? -8.452 2.561 -0.742 1.00 94.19 79 PHE A CA 1
ATOM 619 C C . PHE A 1 79 ? -7.972 2.844 0.686 1.00 94.19 79 PHE A C 1
ATOM 621 O O . PHE A 1 79 ? -8.784 3.061 1.579 1.00 94.19 79 PHE A O 1
ATOM 628 N N . VAL A 1 80 ? -6.656 2.895 0.903 1.00 94.62 80 VAL A N 1
ATOM 629 C CA . VAL A 1 80 ? -6.045 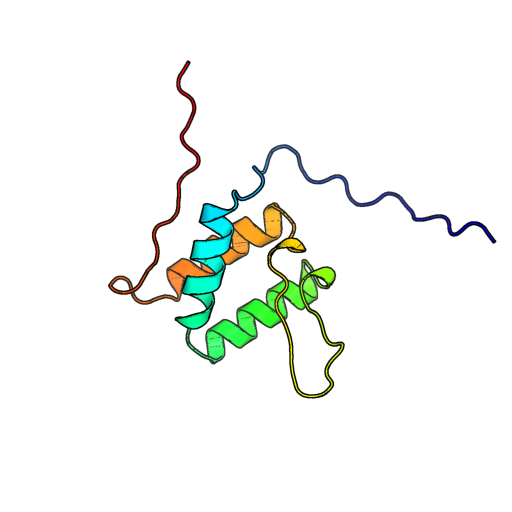3.166 2.208 1.00 94.62 80 VAL A CA 1
ATOM 630 C C . VAL A 1 80 ? -6.521 4.510 2.749 1.00 94.62 80 VAL A C 1
ATOM 632 O O . VAL A 1 80 ? -6.966 4.584 3.891 1.00 94.62 80 VAL A O 1
ATOM 635 N N . LEU A 1 81 ? -6.509 5.565 1.936 1.00 92.12 81 LEU A N 1
ATOM 636 C CA . LEU A 1 81 ? -6.942 6.895 2.369 1.00 92.12 81 LEU A CA 1
ATOM 637 C C . LEU A 1 81 ? -8.413 6.932 2.795 1.00 92.12 81 LEU A C 1
ATOM 639 O O . LEU A 1 81 ? -8.737 7.580 3.788 1.00 92.12 81 LEU A O 1
ATOM 643 N N . GLU A 1 82 ? -9.296 6.204 2.107 1.00 93.06 82 GLU A N 1
ATOM 644 C CA . GLU A 1 82 ? -10.702 6.066 2.511 1.00 93.06 82 GLU A CA 1
ATOM 645 C C . GLU A 1 82 ? -10.857 5.369 3.876 1.00 93.06 82 GLU A C 1
ATOM 647 O O . GLU A 1 82 ? -11.841 5.614 4.577 1.00 93.06 82 GLU A O 1
ATOM 652 N N . LYS A 1 83 ? -9.892 4.528 4.275 1.00 93.88 83 LYS A N 1
ATOM 653 C CA . LYS A 1 83 ? -9.908 3.770 5.539 1.00 93.88 83 LYS A CA 1
ATOM 654 C C . LYS A 1 83 ? -9.149 4.428 6.686 1.00 93.88 83 LYS A C 1
ATOM 656 O O . LYS A 1 83 ? -9.444 4.131 7.842 1.00 93.88 83 LYS A O 1
ATOM 661 N N . VAL A 1 84 ? -8.208 5.325 6.403 1.00 92.62 84 VAL A N 1
ATOM 662 C CA . VAL A 1 84 ? -7.508 6.086 7.446 1.00 92.62 84 VAL A CA 1
ATOM 663 C C . VAL A 1 84 ? -8.422 7.203 7.977 1.00 92.62 84 VAL A C 1
ATOM 665 O O . VAL A 1 84 ? -9.020 7.926 7.171 1.00 92.62 84 VAL A O 1
ATOM 668 N N . PRO A 1 85 ? -8.531 7.395 9.308 1.00 90.25 85 PRO A N 1
ATOM 669 C CA . PRO A 1 85 ? -9.256 8.521 9.898 1.00 90.25 85 PRO A CA 1
ATOM 670 C C . PRO A 1 85 ? -8.716 9.869 9.410 1.00 90.25 85 PRO A C 1
ATOM 672 O O . PRO A 1 85 ? -7.507 10.083 9.397 1.00 90.25 85 PRO A O 1
ATOM 675 N N . GLU A 1 86 ? -9.603 10.796 9.042 1.00 84.94 86 GLU A N 1
ATOM 676 C CA . GLU A 1 86 ? -9.235 12.051 8.366 1.00 84.94 86 GLU A CA 1
ATOM 677 C C . GLU A 1 86 ? -8.165 12.868 9.109 1.00 84.94 86 GLU A C 1
ATOM 679 O O . GLU A 1 86 ? -7.202 13.310 8.491 1.00 84.94 86 GLU A O 1
ATOM 684 N N . GLY A 1 87 ? -8.266 12.979 10.437 1.00 88.12 87 GLY A N 1
ATOM 685 C CA . GLY A 1 87 ? -7.305 13.714 11.271 1.00 88.12 87 GLY A CA 1
ATOM 686 C C . GLY A 1 87 ? -5.933 13.049 11.437 1.00 88.12 87 GLY A C 1
ATOM 687 O O . GLY A 1 87 ? -5.090 13.569 12.163 1.00 88.12 87 GLY A O 1
ATOM 688 N N . SER A 1 88 ? -5.704 11.893 10.815 1.00 88.06 88 SER A N 1
ATOM 689 C CA . SER A 1 88 ? -4.456 11.131 10.919 1.00 88.06 88 SER A CA 1
ATOM 690 C C . SER A 1 88 ? -3.860 10.771 9.558 1.00 88.06 88 SER A C 1
ATOM 692 O O . SER A 1 88 ? -2.872 10.043 9.521 1.00 88.06 88 SER A O 1
ATOM 694 N N . ARG A 1 89 ? -4.430 11.244 8.444 1.00 90.75 89 ARG A N 1
ATOM 695 C CA . ARG A 1 89 ? -3.946 10.936 7.089 1.00 90.75 89 ARG A CA 1
ATOM 696 C C . ARG A 1 89 ? -2.640 11.660 6.792 1.00 90.75 89 ARG A C 1
ATOM 698 O O . ARG A 1 89 ? -2.569 12.879 6.920 1.00 90.75 89 ARG A O 1
ATOM 705 N N . GLU A 1 90 ? -1.647 10.916 6.319 1.00 91.81 90 GLU A N 1
ATOM 706 C CA . GLU A 1 90 ? -0.540 11.536 5.591 1.00 91.81 90 GLU A CA 1
ATOM 707 C C . GLU A 1 90 ? -1.047 12.077 4.249 1.00 91.81 90 GLU A C 1
ATOM 709 O O . GLU A 1 90 ? -1.962 11.484 3.657 1.00 91.81 90 GLU A O 1
ATOM 714 N N . PRO A 1 91 ? -0.486 13.196 3.767 1.00 80.88 91 PRO A N 1
ATOM 715 C CA . PRO A 1 91 ? -0.956 13.846 2.557 1.00 80.88 91 PRO A CA 1
ATOM 716 C C . PRO A 1 91 ? -0.748 12.969 1.321 1.00 80.88 91 PRO A C 1
ATOM 718 O O . PRO A 1 91 ? 0.255 12.277 1.175 1.00 80.88 91 PRO A O 1
ATOM 721 N N . ILE A 1 92 ? -1.685 13.063 0.377 1.00 70.06 92 ILE A N 1
ATOM 722 C CA . ILE A 1 92 ? -1.458 12.576 -0.983 1.00 70.06 92 ILE A CA 1
ATOM 723 C C . ILE A 1 92 ? -0.551 13.604 -1.646 1.00 70.06 92 ILE A C 1
ATOM 725 O O . ILE A 1 92 ? -0.978 14.737 -1.895 1.00 70.06 92 ILE A O 1
ATOM 729 N N . ALA A 1 93 ? 0.699 13.246 -1.922 1.00 65.62 93 ALA A N 1
ATOM 730 C CA . ALA A 1 93 ? 1.533 14.079 -2.770 1.00 65.62 93 ALA A CA 1
ATOM 731 C C . ALA A 1 93 ? 0.953 14.003 -4.187 1.00 65.62 93 ALA A C 1
ATOM 733 O O . ALA A 1 93 ? 1.227 13.080 -4.942 1.00 65.62 93 ALA A O 1
ATOM 734 N N . THR A 1 94 ? 0.090 14.953 -4.555 1.00 55.88 94 THR A N 1
ATOM 735 C CA . THR A 1 94 ? -0.374 15.042 -5.941 1.00 55.88 94 THR A CA 1
ATOM 736 C C . THR A 1 94 ? 0.851 15.249 -6.827 1.00 55.88 94 THR A C 1
ATOM 738 O O . THR A 1 94 ? 1.641 16.154 -6.518 1.00 55.88 94 THR A O 1
ATOM 741 N N . PRO A 1 95 ? 1.024 14.492 -7.926 1.00 51.53 95 PRO A N 1
ATOM 742 C CA . PRO A 1 95 ? 2.096 14.774 -8.863 1.00 51.53 95 PRO A CA 1
ATOM 743 C C . PRO A 1 95 ? 1.931 16.226 -9.301 1.00 51.53 95 PRO A C 1
ATOM 745 O O . PRO A 1 95 ? 0.884 16.605 -9.832 1.00 51.53 95 PRO A O 1
ATOM 748 N N . LYS A 1 96 ? 2.932 17.066 -9.001 1.00 46.97 96 LYS A N 1
ATOM 749 C CA . LYS A 1 96 ? 2.955 18.460 -9.444 1.00 46.97 96 LYS A CA 1
ATOM 750 C C . LYS A 1 96 ? 2.788 18.422 -10.953 1.00 46.97 96 LYS A C 1
ATOM 752 O O . LYS A 1 96 ? 3.711 18.031 -11.661 1.00 46.97 96 LYS A O 1
ATOM 757 N N . SER A 1 97 ? 1.601 18.781 -11.434 1.00 43.16 97 SER A N 1
ATOM 758 C CA . SER A 1 97 ? 1.363 18.956 -12.855 1.00 43.16 97 SER A CA 1
ATOM 759 C C . SER A 1 97 ? 2.342 20.035 -13.296 1.00 43.16 97 SER A C 1
ATOM 761 O O . SER A 1 97 ? 2.217 21.192 -12.886 1.00 43.16 97 SER A O 1
ATOM 763 N N . SER A 1 98 ? 3.400 19.635 -14.002 1.00 42.50 98 SER A N 1
ATOM 764 C CA . SER A 1 98 ? 4.372 20.549 -14.583 1.00 42.50 98 SER A CA 1
ATOM 765 C C . SER A 1 98 ? 3.628 21.367 -15.630 1.00 42.50 98 SER A C 1
ATOM 767 O O . SER A 1 98 ? 3.523 20.975 -16.788 1.00 42.50 98 SER A O 1
ATOM 769 N N . LYS A 1 99 ? 3.026 22.474 -15.195 1.00 36.78 99 LYS A N 1
ATOM 770 C CA . LYS A 1 99 ? 2.493 23.491 -16.091 1.00 36.78 99 LYS A CA 1
ATOM 771 C C . LYS A 1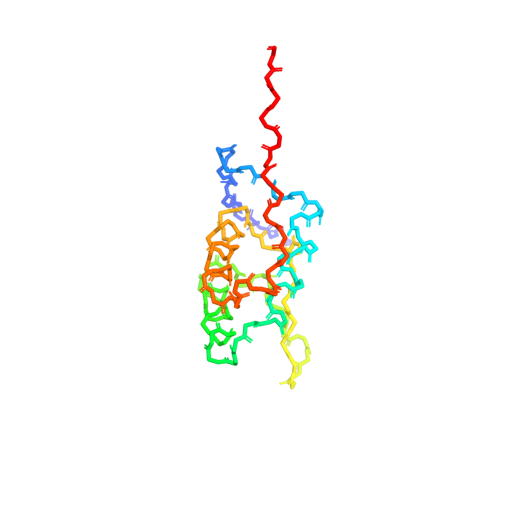 99 ? 3.691 24.076 -16.840 1.00 36.78 99 LYS A C 1
ATOM 773 O O . LYS A 1 99 ? 4.584 24.636 -16.206 1.00 36.78 99 LYS A O 1
ATOM 778 N N . THR A 1 100 ? 3.715 23.823 -18.147 1.00 36.50 100 THR A N 1
ATOM 779 C CA . THR A 1 100 ? 4.554 24.501 -19.145 1.00 36.50 100 THR A CA 1
ATOM 780 C C . THR A 1 100 ? 4.365 26.009 -19.073 1.00 36.50 100 THR A C 1
ATOM 782 O O . THR A 1 100 ? 3.218 26.438 -18.804 1.00 36.50 100 THR A O 1
#

Radius of gyration: 15.41 Å; chains: 1; bounding box: 29×49×33 Å

pLDDT: mean 84.37, std 18.24, range [36.5, 97.31]

InterPro domains:
  IPR027353 NET domain [PF17035] (19-80)
  IPR027353 NET domain [PS51525] (8-91)
  IPR038336 NET domain superfamily [G3DSA:1.20.12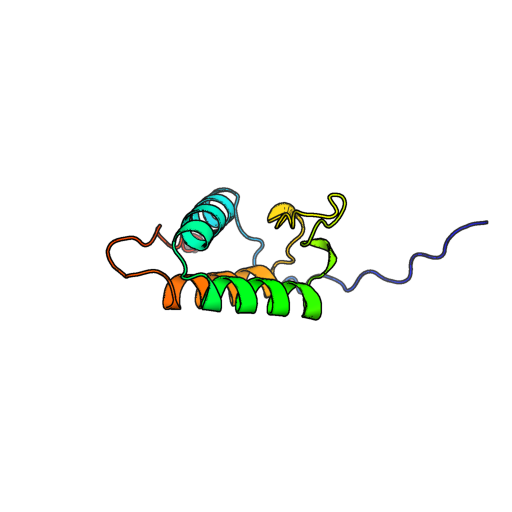70.220] (12-89)

Organism: Phytophthora infestans (strain T30-4) (NCBI:txid403677)